Protein AF-A0A839Z2H7-F1 (afdb_monomer)

Secondary structure (DSSP, 8-state):
--------PPP--------------------PPPP-PPPPTT-B--S---EEEEEEEETTEE---SS-EEEEEEE-SSSSEEEEEEEEETTEEEEEEEEEETTEEEEPPPPPPTTSS-------EE--SSPPPHHHHHHHHHHHTEEEEEE-TTS-EEEEETTEEEEEEE-

Structure (mmCIF, N/CA/C/O backbone):
data_AF-A0A839Z2H7-F1
#
_entry.id   AF-A0A839Z2H7-F1
#
loop_
_atom_site.group_PDB
_atom_site.id
_atom_site.type_symbol
_atom_site.label_atom_id
_atom_site.label_alt_id
_atom_site.label_comp_id
_atom_site.label_asym_id
_atom_site.label_entity_id
_atom_site.label_seq_id
_atom_site.pdbx_PDB_ins_code
_atom_site.Cartn_x
_atom_site.Cartn_y
_atom_site.Cartn_z
_atom_site.occupancy
_atom_site.B_iso_or_equiv
_atom_site.auth_seq_id
_atom_site.auth_comp_id
_atom_site.auth_asym_id
_atom_site.auth_atom_id
_atom_site.pdbx_PDB_model_num
ATOM 1 N N . MET A 1 1 ? 25.714 -9.181 -59.184 1.00 47.31 1 MET A N 1
ATOM 2 C CA . MET A 1 1 ? 26.404 -7.905 -59.472 1.00 47.31 1 MET A CA 1
ATOM 3 C C . MET A 1 1 ? 27.163 -7.524 -58.210 1.00 47.31 1 MET A C 1
ATOM 5 O O . MET A 1 1 ? 26.548 -7.439 -57.158 1.00 47.31 1 MET A O 1
ATOM 9 N N . ARG A 1 2 ? 28.498 -7.489 -58.284 1.00 46.72 2 ARG A N 1
ATOM 10 C CA . ARG A 1 2 ? 29.409 -7.172 -57.172 1.00 46.72 2 ARG A CA 1
ATOM 11 C C . ARG A 1 2 ? 29.388 -5.666 -56.911 1.00 46.72 2 ARG A C 1
ATOM 13 O O . ARG A 1 2 ? 29.469 -4.934 -57.887 1.00 46.72 2 ARG A O 1
ATOM 20 N N . LEU A 1 3 ? 29.436 -5.226 -55.654 1.00 51.81 3 LEU A N 1
ATOM 21 C CA . LEU A 1 3 ? 30.282 -4.091 -55.280 1.00 51.81 3 LEU A CA 1
ATOM 22 C C . LEU A 1 3 ? 30.673 -4.203 -53.801 1.00 51.81 3 LEU A C 1
ATOM 24 O O . LEU A 1 3 ? 29.826 -4.288 -52.919 1.00 51.81 3 LEU A O 1
ATOM 28 N N . ALA A 1 4 ? 31.983 -4.282 -53.589 1.00 56.22 4 ALA A N 1
ATOM 29 C CA . ALA A 1 4 ? 32.662 -4.267 -52.308 1.00 56.22 4 ALA A CA 1
ATOM 30 C C . ALA A 1 4 ? 32.801 -2.827 -51.802 1.00 56.22 4 ALA A C 1
ATOM 32 O O . ALA A 1 4 ? 32.975 -1.917 -52.612 1.00 56.22 4 ALA A O 1
ATOM 33 N N . PHE A 1 5 ? 32.836 -2.645 -50.483 1.00 58.12 5 PHE A N 1
ATOM 34 C CA . PHE A 1 5 ? 33.434 -1.461 -49.876 1.00 58.12 5 PHE A CA 1
ATOM 35 C C . PHE A 1 5 ? 34.377 -1.883 -48.747 1.00 58.12 5 PHE A C 1
ATOM 37 O O . PHE A 1 5 ? 33.964 -2.391 -47.708 1.00 58.12 5 PHE A O 1
ATOM 44 N N . LEU A 1 6 ? 35.665 -1.721 -49.053 1.00 61.25 6 LEU A N 1
ATOM 45 C CA . LEU A 1 6 ? 36.803 -1.659 -48.146 1.00 61.25 6 LEU A CA 1
ATOM 46 C C . LEU A 1 6 ? 36.894 -0.242 -47.554 1.00 61.25 6 LEU A C 1
ATOM 48 O O . LEU A 1 6 ? 36.638 0.727 -48.266 1.00 61.25 6 LEU A O 1
ATOM 52 N N . GLY A 1 7 ? 37.417 -0.134 -46.332 1.00 51.44 7 GLY A N 1
ATOM 53 C CA . GLY A 1 7 ? 38.019 1.092 -45.785 1.00 51.44 7 GLY A CA 1
ATOM 54 C C . GLY A 1 7 ? 37.433 1.464 -44.418 1.00 51.44 7 GLY A C 1
ATOM 55 O O . GLY A 1 7 ? 36.224 1.437 -44.258 1.00 51.44 7 GLY A O 1
ATOM 56 N N . ALA A 1 8 ? 38.198 1.807 -43.382 1.00 62.06 8 ALA A N 1
ATOM 57 C CA . ALA A 1 8 ? 39.615 2.139 -43.301 1.00 62.06 8 ALA A CA 1
ATOM 58 C C . ALA A 1 8 ? 40.157 1.841 -41.887 1.00 62.06 8 ALA A C 1
ATOM 60 O O . ALA A 1 8 ? 39.423 1.916 -40.902 1.00 62.06 8 ALA A O 1
ATOM 61 N N . LEU A 1 9 ? 41.454 1.521 -41.814 1.00 54.72 9 LEU A N 1
ATOM 62 C CA . LEU A 1 9 ? 42.252 1.536 -40.589 1.00 54.72 9 LEU A CA 1
ATOM 63 C C . LEU A 1 9 ? 42.390 2.982 -40.092 1.00 54.72 9 LEU A C 1
ATOM 65 O O . LEU A 1 9 ? 42.860 3.835 -40.845 1.00 54.72 9 LEU A O 1
ATOM 69 N N . SER A 1 10 ? 42.089 3.221 -38.817 1.00 67.38 10 SER A N 1
ATOM 70 C CA . SER A 1 10 ? 42.540 4.423 -38.111 1.00 67.38 10 SER A CA 1
ATOM 71 C C . SER A 1 10 ? 43.753 4.087 -37.253 1.00 67.38 10 SER A C 1
ATOM 73 O O . SER A 1 10 ? 43.761 3.126 -36.485 1.00 67.38 10 SER A O 1
ATOM 75 N N . LEU A 1 11 ? 44.794 4.882 -37.473 1.00 60.09 11 LEU A N 1
ATOM 76 C CA . LEU A 1 11 ? 46.127 4.801 -36.899 1.00 60.09 11 LEU A CA 1
ATOM 77 C C . LEU A 1 11 ? 46.115 5.036 -35.386 1.00 60.09 11 LEU A C 1
ATOM 79 O O . LEU A 1 11 ? 45.450 5.940 -34.882 1.00 60.09 11 LEU A O 1
ATOM 83 N N . ALA A 1 12 ? 46.931 4.243 -34.698 1.00 58.06 12 ALA A N 1
ATOM 84 C CA . ALA A 1 12 ? 47.355 4.470 -33.330 1.00 58.06 12 ALA A CA 1
ATOM 85 C C . ALA A 1 12 ? 48.126 5.798 -33.232 1.00 58.06 12 ALA A C 1
ATOM 87 O O . ALA A 1 12 ? 49.211 5.942 -33.796 1.00 58.06 12 ALA A O 1
ATOM 88 N N . GLY A 1 13 ? 47.563 6.764 -32.510 1.00 60.31 13 GLY A N 1
ATOM 89 C CA . GLY A 1 13 ? 48.286 7.934 -32.029 1.00 60.31 13 GLY A CA 1
ATOM 90 C C . GLY A 1 13 ? 48.828 7.648 -30.634 1.00 60.31 13 GLY A C 1
ATOM 91 O O . GLY A 1 13 ? 48.063 7.619 -29.675 1.00 60.31 13 GLY A O 1
ATOM 92 N N . CYS A 1 14 ? 50.138 7.429 -30.520 1.00 65.50 14 CYS A N 1
ATOM 93 C CA . CYS A 1 14 ? 50.843 7.455 -29.242 1.00 65.50 14 CYS A CA 1
ATOM 94 C C . CYS A 1 14 ? 50.837 8.890 -28.701 1.00 65.50 14 CYS A C 1
ATOM 96 O O . CYS A 1 14 ? 51.491 9.761 -29.275 1.00 65.50 14 CYS A O 1
ATOM 98 N N . GLN A 1 15 ? 50.130 9.136 -27.600 1.00 73.44 15 GLN A N 1
ATOM 99 C CA . GLN A 1 15 ? 50.330 10.342 -26.798 1.00 73.44 15 GLN A CA 1
ATOM 100 C C . GLN A 1 15 ? 51.417 10.098 -25.738 1.00 73.44 15 GLN A C 1
ATOM 102 O O . GLN A 1 15 ? 51.491 8.999 -25.181 1.00 73.44 15 GLN A O 1
ATOM 107 N N . PRO A 1 16 ? 52.281 11.095 -25.474 1.00 64.12 16 PRO A N 1
ATOM 108 C CA . PRO A 1 16 ? 53.306 11.015 -24.444 1.00 64.12 16 PRO A CA 1
ATOM 109 C C . PRO A 1 16 ? 52.656 10.978 -23.058 1.00 64.12 16 PRO A C 1
ATOM 111 O O . PRO A 1 16 ? 51.795 11.793 -22.737 1.00 64.12 16 PRO A O 1
ATOM 114 N N . ALA A 1 17 ? 53.079 10.010 -22.248 1.00 59.25 17 ALA A N 1
ATOM 115 C CA . ALA A 1 17 ? 52.686 9.890 -20.855 1.00 59.25 17 ALA A CA 1
ATOM 116 C C . ALA A 1 17 ? 53.384 10.982 -20.033 1.00 59.25 17 ALA A C 1
ATOM 118 O O . ALA A 1 17 ? 54.573 10.882 -19.725 1.00 59.25 17 ALA A O 1
ATOM 119 N N . GLU A 1 18 ? 52.643 12.031 -19.687 1.00 64.69 18 GLU A N 1
ATOM 120 C CA . GLU A 1 18 ? 53.050 12.997 -18.674 1.00 64.69 18 GLU A CA 1
ATOM 121 C C . GLU A 1 18 ? 52.797 12.368 -17.297 1.00 64.69 18 GLU A C 1
ATOM 123 O O . GLU A 1 18 ? 51.673 12.265 -16.812 1.00 64.69 18 GLU A O 1
ATOM 128 N N . SER A 1 19 ? 53.873 11.855 -16.702 1.00 63.84 19 SER A N 1
ATOM 129 C CA . SER A 1 19 ? 53.916 11.306 -15.347 1.00 63.84 19 SER A CA 1
ATOM 130 C C . SER A 1 19 ? 53.876 12.449 -14.325 1.00 63.84 19 SER A C 1
ATOM 132 O O . SER A 1 19 ? 54.887 12.773 -13.700 1.00 63.84 19 SER A O 1
ATOM 134 N N . GLY A 1 20 ? 52.705 13.064 -14.165 1.00 58.03 20 GLY A N 1
ATOM 135 C CA . GLY A 1 20 ? 52.366 13.898 -13.014 1.00 58.03 20 GLY A CA 1
ATOM 136 C C . GLY A 1 20 ? 51.850 13.011 -11.885 1.00 58.03 20 GLY A C 1
ATOM 137 O O . GLY A 1 20 ? 50.732 12.510 -11.942 1.00 58.03 20 GLY A O 1
ATOM 138 N N . ALA A 1 21 ? 52.691 12.762 -10.886 1.00 58.56 21 ALA A N 1
ATOM 139 C CA . ALA A 1 21 ? 52.337 11.997 -9.701 1.00 58.56 21 ALA A CA 1
ATOM 140 C C . ALA A 1 21 ? 51.490 12.847 -8.739 1.00 58.56 21 ALA A C 1
ATOM 142 O O . ALA A 1 21 ? 52.019 13.388 -7.773 1.00 58.56 21 ALA A O 1
ATOM 143 N N . ASP A 1 22 ? 50.181 12.913 -8.977 1.00 56.25 22 ASP A N 1
ATOM 144 C CA . ASP A 1 22 ? 49.204 13.265 -7.948 1.00 56.25 22 ASP A CA 1
ATOM 145 C C . ASP A 1 22 ? 48.601 11.968 -7.402 1.00 56.25 22 ASP A C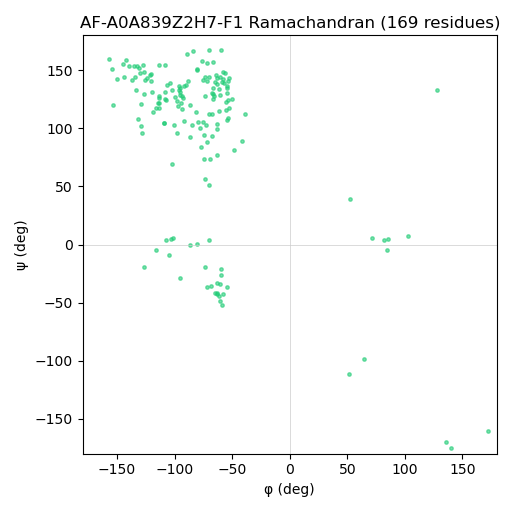 1
ATOM 147 O O . ASP A 1 22 ? 47.671 11.390 -7.961 1.00 56.25 22 ASP A O 1
ATOM 151 N N . ASN A 1 23 ? 49.147 11.486 -6.283 1.00 60.12 23 ASN A N 1
ATOM 152 C CA . ASN A 1 23 ? 48.532 10.429 -5.475 1.00 60.12 23 ASN A CA 1
ATOM 153 C C . ASN A 1 23 ? 47.329 10.995 -4.700 1.00 60.12 23 ASN A C 1
ATOM 155 O O . ASN A 1 23 ? 47.268 10.910 -3.472 1.00 60.12 23 ASN A O 1
ATOM 159 N N . ALA A 1 24 ? 46.367 11.580 -5.413 1.00 60.41 24 ALA A N 1
ATOM 160 C CA . ALA A 1 24 ? 45.020 11.728 -4.899 1.00 60.41 24 ALA A CA 1
ATOM 161 C C . ALA A 1 24 ? 44.406 10.325 -4.917 1.00 60.41 24 ALA A C 1
ATOM 163 O O . ALA A 1 24 ? 43.835 9.873 -5.906 1.00 60.41 24 ALA A O 1
ATOM 164 N N . VAL A 1 25 ? 44.606 9.592 -3.822 1.00 61.06 25 VAL A N 1
ATOM 165 C CA . VAL A 1 25 ? 43.777 8.442 -3.457 1.00 61.06 25 VAL A CA 1
ATOM 166 C C . VAL A 1 25 ? 42.369 8.973 -3.208 1.00 61.06 25 VAL A C 1
ATOM 168 O O . VAL A 1 25 ? 41.945 9.157 -2.070 1.00 61.06 25 VAL A O 1
ATOM 171 N N . ASP A 1 26 ? 41.672 9.247 -4.307 1.00 60.56 26 ASP A N 1
ATOM 172 C CA . ASP A 1 26 ? 40.236 9.457 -4.380 1.00 60.56 26 ASP A CA 1
ATOM 173 C C . ASP A 1 26 ? 39.608 8.085 -4.109 1.00 60.56 26 ASP A C 1
ATOM 175 O O . ASP A 1 26 ? 39.243 7.305 -4.992 1.00 60.56 26 ASP A O 1
ATOM 179 N N . ARG A 1 27 ? 39.673 7.699 -2.834 1.00 62.47 27 ARG A N 1
ATOM 180 C CA . ARG A 1 27 ? 39.041 6.509 -2.297 1.00 62.47 27 ARG A CA 1
ATOM 181 C C . ARG A 1 27 ? 37.558 6.803 -2.402 1.00 62.47 27 ARG A C 1
ATOM 183 O O . ARG A 1 27 ? 37.026 7.456 -1.513 1.00 62.47 27 ARG A O 1
ATOM 190 N N . ALA A 1 28 ? 36.954 6.370 -3.511 1.00 68.00 28 ALA A N 1
ATOM 191 C CA . ALA A 1 28 ? 35.512 6.353 -3.694 1.00 68.00 28 ALA A CA 1
ATOM 192 C C . ALA A 1 28 ? 34.900 5.942 -2.355 1.00 68.00 28 ALA A C 1
ATOM 194 O O . ALA A 1 28 ? 35.198 4.850 -1.859 1.00 68.00 28 ALA A O 1
ATOM 195 N N . GLU A 1 29 ? 34.194 6.877 -1.717 1.00 72.25 29 GLU A N 1
ATOM 196 C CA . GLU A 1 29 ? 33.475 6.605 -0.484 1.00 72.25 29 GLU A CA 1
ATOM 197 C C . GLU A 1 29 ? 32.567 5.426 -0.800 1.00 72.25 29 GLU A C 1
ATOM 199 O O . GLU A 1 29 ? 31.649 5.527 -1.611 1.00 72.25 29 GLU A O 1
ATOM 204 N N . GLU A 1 30 ? 32.929 4.264 -0.262 1.00 76.62 30 GLU A N 1
ATOM 205 C CA . GLU A 1 30 ? 32.170 3.039 -0.418 1.00 76.62 30 GLU A CA 1
ATOM 206 C C . GLU A 1 30 ? 30.831 3.310 0.257 1.00 76.62 30 GLU A C 1
ATOM 208 O O . GLU A 1 30 ? 30.747 3.366 1.486 1.00 76.62 30 GLU A O 1
ATOM 213 N N . GLU A 1 31 ? 29.830 3.627 -0.567 1.00 78.50 31 GLU A N 1
ATOM 214 C CA . GLU A 1 31 ? 28.489 3.988 -0.138 1.00 78.50 31 GLU A CA 1
ATOM 215 C C . GLU A 1 31 ? 27.993 2.862 0.764 1.00 78.50 31 GLU A C 1
ATOM 217 O O . GLU A 1 31 ? 27.804 1.723 0.325 1.00 78.50 31 GLU A O 1
ATOM 222 N N . LEU A 1 32 ? 27.900 3.159 2.063 1.00 76.31 32 LEU A N 1
ATOM 223 C CA . LEU A 1 32 ? 27.475 2.178 3.046 1.00 76.31 32 LEU A CA 1
ATOM 224 C C . LEU A 1 32 ? 26.122 1.621 2.596 1.00 76.31 32 LEU A C 1
ATOM 226 O O . LEU A 1 32 ? 25.258 2.395 2.171 1.00 76.31 32 LEU A O 1
ATOM 230 N N . PRO A 1 33 ? 25.919 0.294 2.676 1.00 74.81 33 PRO A N 1
ATOM 231 C CA . PRO A 1 33 ? 24.652 -0.297 2.292 1.00 74.81 33 PRO A CA 1
ATOM 232 C C . PRO A 1 33 ? 23.517 0.402 3.055 1.00 74.81 33 PRO A C 1
ATOM 234 O O . PRO A 1 33 ? 23.690 0.718 4.237 1.00 74.81 33 PRO A O 1
ATOM 237 N N . PRO A 1 34 ? 22.372 0.658 2.397 1.00 77.25 34 PRO A N 1
ATOM 238 C CA . PRO A 1 34 ? 21.291 1.433 2.989 1.00 77.25 34 PRO A CA 1
ATOM 239 C C . PRO A 1 34 ? 20.867 0.826 4.327 1.00 77.25 34 PRO A C 1
ATOM 241 O O . PRO A 1 34 ? 20.709 -0.393 4.444 1.00 77.25 34 PRO A O 1
ATOM 244 N N . GLU A 1 35 ? 20.687 1.686 5.332 1.00 78.88 35 GLU A N 1
ATOM 245 C CA . GLU A 1 35 ? 20.261 1.286 6.671 1.00 78.88 35 GLU A CA 1
ATOM 246 C C . GLU A 1 35 ? 18.943 0.505 6.584 1.00 78.88 35 GLU A C 1
ATOM 248 O O . GLU A 1 35 ? 17.907 1.010 6.144 1.00 78.88 35 GLU A O 1
ATOM 253 N N . VAL A 1 36 ? 18.985 -0.769 6.975 1.00 77.38 36 VAL A N 1
ATOM 254 C CA . VAL A 1 36 ? 17.810 -1.639 6.943 1.00 77.38 36 VAL A CA 1
ATOM 255 C C . VAL A 1 36 ? 16.961 -1.336 8.172 1.00 77.38 36 VAL A C 1
ATOM 257 O O . VAL A 1 36 ? 17.298 -1.751 9.281 1.00 77.38 36 VAL A O 1
ATOM 260 N N . LYS A 1 37 ? 15.837 -0.637 7.977 1.00 81.69 37 LYS A N 1
ATOM 261 C CA . LYS A 1 37 ? 14.840 -0.415 9.034 1.00 81.69 37 LYS A CA 1
ATOM 262 C C . LYS A 1 37 ? 14.384 -1.776 9.596 1.00 81.69 37 LYS A C 1
ATOM 264 O O . LYS A 1 37 ? 13.892 -2.606 8.825 1.00 81.69 37 LYS A O 1
ATOM 269 N N . PRO A 1 38 ? 14.525 -2.032 10.910 1.00 83.62 38 PRO A N 1
ATOM 270 C CA . PRO A 1 38 ? 14.081 -3.289 11.495 1.00 83.62 38 PRO A CA 1
ATOM 271 C C . PRO A 1 38 ? 12.554 -3.397 11.416 1.00 83.62 38 PRO A C 1
ATOM 273 O O . PRO A 1 38 ? 11.832 -2.448 11.730 1.00 83.62 38 PRO A O 1
ATOM 276 N N . LEU A 1 39 ? 12.064 -4.564 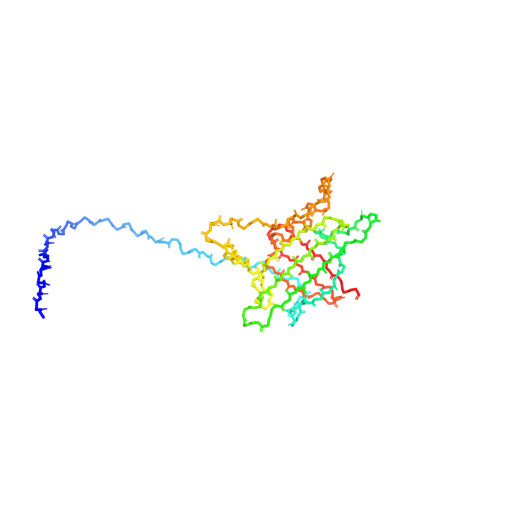10.994 1.00 88.44 39 LEU A N 1
ATOM 277 C CA . LEU A 1 39 ? 10.634 -4.865 10.969 1.00 88.44 39 LEU A CA 1
ATOM 278 C C . LEU A 1 39 ? 10.090 -5.072 12.395 1.00 88.44 39 LEU A C 1
ATOM 280 O O . LEU A 1 39 ? 10.850 -5.450 13.293 1.00 88.44 39 LEU A O 1
ATOM 284 N N . PRO A 1 40 ? 8.778 -4.872 12.621 1.00 89.00 40 PRO A N 1
ATOM 285 C CA . PRO A 1 40 ? 8.155 -5.163 13.908 1.00 89.00 40 PRO A CA 1
ATOM 286 C C . PRO A 1 40 ? 8.373 -6.615 14.357 1.00 89.00 40 PRO A C 1
ATOM 288 O O . PRO A 1 40 ? 8.405 -7.541 13.545 1.00 89.00 40 PRO A O 1
ATOM 291 N N . ILE A 1 41 ? 8.476 -6.832 15.671 1.00 90.31 41 ILE A N 1
ATOM 292 C CA . ILE A 1 41 ? 8.610 -8.178 16.245 1.00 90.31 41 ILE A CA 1
ATOM 293 C C . ILE A 1 41 ? 7.381 -9.015 15.864 1.00 90.31 41 ILE A C 1
ATOM 295 O O . ILE A 1 41 ? 6.245 -8.600 16.081 1.00 90.31 41 ILE A O 1
ATOM 299 N N . GLY A 1 42 ? 7.617 -10.206 15.310 1.00 91.12 42 GLY A N 1
ATOM 300 C CA . GLY A 1 42 ? 6.553 -11.109 14.861 1.00 91.12 42 GLY A CA 1
ATOM 301 C C . GLY A 1 42 ? 5.985 -10.785 13.478 1.00 91.12 42 GLY A C 1
ATOM 302 O O . GLY A 1 42 ? 5.060 -11.470 13.046 1.00 91.12 42 GLY A O 1
ATOM 303 N N . ALA A 1 43 ? 6.531 -9.788 12.771 1.00 94.31 43 ALA A N 1
ATOM 304 C CA . ALA A 1 43 ? 6.219 -9.571 11.366 1.00 94.31 43 ALA A CA 1
ATOM 305 C C . ALA A 1 43 ? 6.648 -10.787 10.533 1.00 94.31 43 ALA A C 1
ATOM 307 O O . ALA A 1 43 ? 7.758 -11.305 10.679 1.00 94.31 43 ALA A O 1
ATOM 308 N N . THR A 1 44 ? 5.763 -11.241 9.648 1.00 94.69 44 THR A N 1
ATOM 309 C CA . THR A 1 44 ? 6.024 -12.375 8.755 1.00 94.69 44 THR A CA 1
ATOM 310 C C . THR A 1 44 ? 5.770 -12.008 7.302 1.00 94.69 44 THR A C 1
ATOM 312 O O . THR A 1 44 ? 4.897 -11.191 6.990 1.00 94.69 44 THR A O 1
ATOM 315 N N . ALA A 1 45 ? 6.534 -12.640 6.408 1.00 91.56 45 ALA A N 1
ATOM 316 C CA . ALA A 1 45 ? 6.323 -12.519 4.975 1.00 91.56 45 ALA A CA 1
ATOM 317 C C . ALA A 1 45 ? 4.979 -13.157 4.586 1.00 91.56 45 ALA A C 1
ATOM 319 O O . ALA A 1 45 ? 4.750 -14.331 4.897 1.00 91.56 45 ALA A O 1
ATOM 320 N N . PRO A 1 46 ? 4.080 -12.425 3.913 1.00 87.38 46 PRO A N 1
ATOM 321 C CA . PRO A 1 46 ? 2.816 -12.986 3.472 1.00 87.38 46 PRO A CA 1
ATOM 322 C C . PRO A 1 46 ? 3.042 -13.928 2.282 1.00 87.38 46 PRO A C 1
ATOM 324 O O . PRO A 1 46 ? 3.623 -13.540 1.274 1.00 87.38 46 PRO A O 1
ATOM 327 N N . ALA A 1 47 ? 2.534 -15.163 2.363 1.00 84.12 47 ALA A N 1
ATOM 328 C CA . ALA A 1 47 ? 2.563 -16.096 1.226 1.00 84.12 47 ALA A CA 1
ATOM 329 C C . ALA A 1 47 ? 1.735 -15.581 0.028 1.00 84.12 47 ALA A C 1
ATOM 331 O O . ALA A 1 47 ? 2.077 -15.817 -1.137 1.00 84.12 47 ALA A O 1
ATOM 332 N N . ASP A 1 48 ? 0.651 -14.868 0.346 1.00 87.88 48 ASP A N 1
ATOM 333 C CA . ASP A 1 48 ? -0.201 -14.127 -0.574 1.00 87.88 48 ASP A CA 1
ATOM 334 C C . ASP A 1 48 ? -0.823 -12.913 0.150 1.00 87.88 48 ASP A C 1
ATOM 336 O O . ASP A 1 48 ? -1.171 -12.978 1.342 1.00 87.88 48 ASP A O 1
ATOM 340 N N . ILE A 1 49 ? -0.929 -11.803 -0.577 1.00 93.44 49 ILE A N 1
ATOM 341 C CA . ILE A 1 49 ? -1.568 -10.549 -0.147 1.00 93.44 49 ILE A CA 1
ATOM 342 C C . ILE A 1 49 ? -2.799 -10.207 -0.991 1.00 93.44 49 ILE A C 1
ATOM 344 O O . ILE A 1 49 ? -3.490 -9.238 -0.680 1.00 93.44 49 ILE A O 1
ATOM 348 N N . GLY A 1 50 ? -3.089 -10.994 -2.031 1.00 95.00 50 GLY A N 1
ATOM 349 C CA . GLY A 1 50 ? -4.257 -10.807 -2.877 1.00 95.00 50 GLY A CA 1
ATOM 350 C C . GLY A 1 50 ? -5.569 -10.924 -2.100 1.00 95.00 50 GLY A C 1
ATOM 351 O O . GLY A 1 50 ? -5.692 -11.722 -1.169 1.00 95.00 50 GLY A O 1
ATOM 352 N N . GLY A 1 51 ? -6.559 -10.120 -2.484 1.00 95.69 51 GLY A N 1
ATOM 353 C CA . GLY A 1 51 ? -7.903 -10.164 -1.916 1.00 95.69 51 GLY A CA 1
ATOM 354 C C . GLY A 1 51 ? -8.537 -8.795 -1.692 1.00 95.69 51 GLY A C 1
ATOM 355 O O . GLY A 1 51 ? -7.984 -7.752 -2.048 1.00 9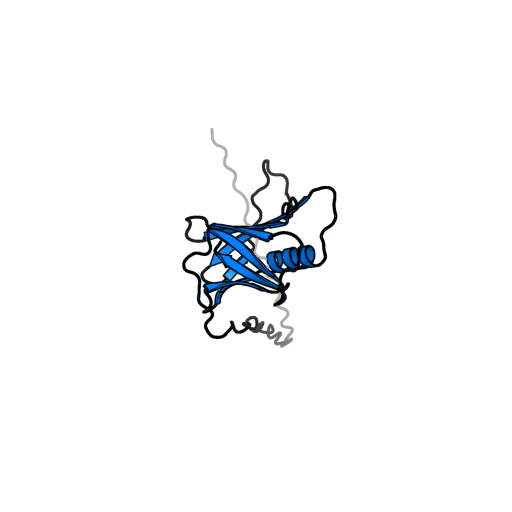5.69 51 GLY A O 1
ATOM 356 N N . ALA A 1 52 ? -9.721 -8.827 -1.082 1.00 97.56 52 ALA A N 1
ATOM 357 C CA . ALA A 1 52 ? -10.445 -7.648 -0.634 1.00 97.56 52 ALA A CA 1
ATOM 358 C C . ALA A 1 52 ? -10.168 -7.390 0.852 1.00 97.56 52 ALA A C 1
ATOM 360 O O . ALA A 1 52 ? -10.248 -8.286 1.693 1.00 97.56 52 ALA A O 1
ATOM 361 N N . TRP A 1 53 ? -9.869 -6.137 1.166 1.00 98.19 53 TRP A N 1
ATOM 362 C CA . TRP A 1 53 ? -9.424 -5.699 2.478 1.00 98.19 53 TRP A CA 1
ATOM 363 C C . TRP A 1 53 ? -10.218 -4.480 2.938 1.00 98.19 53 TRP A C 1
ATOM 365 O O . TRP A 1 53 ? -10.688 -3.672 2.133 1.00 98.19 53 TRP A O 1
ATOM 375 N N . ARG A 1 54 ? -10.361 -4.321 4.249 1.00 98.00 54 ARG A N 1
ATOM 376 C CA . ARG A 1 54 ? -10.773 -3.078 4.899 1.00 98.00 54 ARG A CA 1
ATOM 377 C C . ARG A 1 54 ? -9.521 -2.330 5.331 1.00 98.00 54 ARG A C 1
ATOM 379 O O . ARG A 1 54 ? -8.663 -2.907 5.995 1.00 98.00 54 ARG A O 1
ATOM 386 N N . VAL A 1 55 ? -9.439 -1.042 5.015 1.00 98.12 55 VAL A N 1
ATOM 387 C CA . VAL A 1 55 ? -8.396 -0.167 5.563 1.00 98.12 55 VAL A CA 1
ATOM 388 C C . VAL A 1 55 ? -8.841 0.271 6.955 1.00 98.12 55 VAL A C 1
ATOM 390 O O . VAL A 1 55 ? -9.855 0.952 7.098 1.00 98.12 55 VAL A O 1
ATOM 393 N N . ALA A 1 56 ? -8.122 -0.162 7.988 1.00 97.81 56 ALA A N 1
ATOM 394 C CA . ALA A 1 56 ? -8.455 0.158 9.376 1.00 97.81 56 ALA A CA 1
ATOM 395 C C . ALA A 1 56 ? -7.685 1.362 9.911 1.00 97.81 56 ALA A C 1
ATOM 397 O O . ALA A 1 56 ? -8.196 2.071 10.774 1.00 97.81 56 ALA A O 1
ATOM 398 N N . GLY A 1 57 ? -6.477 1.612 9.405 1.00 97.81 57 GLY A N 1
ATOM 399 C CA . GLY A 1 57 ? -5.652 2.699 9.912 1.00 97.81 57 GLY A CA 1
ATOM 400 C C . GLY A 1 57 ? -4.598 3.198 8.938 1.00 97.81 57 GLY A C 1
ATOM 401 O O . GLY A 1 57 ? -4.196 2.495 8.009 1.00 97.81 57 GLY A O 1
ATOM 402 N N . VAL A 1 58 ? -4.141 4.421 9.196 1.00 98.44 58 VAL A N 1
ATOM 403 C CA . VAL A 1 58 ? -3.012 5.066 8.525 1.00 98.44 58 VAL A CA 1
ATOM 404 C C . VAL A 1 58 ? -2.095 5.696 9.570 1.00 98.44 58 VAL A C 1
ATOM 406 O O . VAL A 1 58 ? -2.564 6.374 10.485 1.00 98.44 58 VAL A O 1
ATOM 409 N N . ASN A 1 59 ? -0.785 5.473 9.464 1.00 97.50 59 ASN A N 1
ATOM 410 C CA . ASN A 1 59 ? 0.218 6.006 10.398 1.00 97.50 59 ASN A CA 1
ATOM 411 C C . ASN A 1 59 ? -0.096 5.696 11.874 1.00 97.50 59 ASN A C 1
ATOM 413 O O . ASN A 1 59 ? 0.055 6.550 12.749 1.00 97.50 59 ASN A O 1
ATOM 417 N N . GLY A 1 60 ? -0.597 4.486 12.142 1.00 96.50 60 GLY A N 1
ATOM 418 C CA . GLY A 1 60 ? -0.984 4.035 13.484 1.00 96.50 60 GLY A CA 1
ATOM 419 C C . GLY A 1 60 ? -2.256 4.679 14.052 1.00 96.50 60 GLY A C 1
ATOM 420 O O . GLY A 1 60 ? -2.584 4.436 15.210 1.00 96.50 60 GLY A O 1
ATOM 421 N N . LYS A 1 61 ? -2.979 5.492 13.271 1.00 98.00 61 LYS A N 1
ATOM 422 C CA . LYS A 1 61 ? -4.274 6.071 13.653 1.00 98.00 61 LYS A CA 1
ATOM 423 C C . LYS A 1 61 ? -5.404 5.342 12.944 1.00 98.00 61 LYS A C 1
ATOM 425 O O . LYS A 1 61 ? -5.291 5.046 11.757 1.00 98.00 61 LYS A O 1
ATOM 430 N N . GLU A 1 62 ? -6.495 5.094 13.659 1.00 97.62 62 GLU A N 1
ATOM 431 C CA . GLU A 1 62 ? -7.717 4.539 13.075 1.00 97.62 62 GLU A CA 1
ATOM 432 C C . GLU A 1 62 ? -8.319 5.500 12.037 1.00 97.62 62 GLU A C 1
ATOM 434 O O . GLU A 1 62 ? -8.277 6.724 12.201 1.00 97.62 62 GLU A O 1
ATOM 439 N N . ILE A 1 63 ? -8.882 4.943 10.963 1.00 96.31 63 ILE A N 1
ATOM 440 C CA . ILE A 1 63 ? -9.662 5.706 9.985 1.00 96.31 63 ILE A CA 1
ATOM 441 C C . ILE A 1 63 ? -11.033 6.033 10.587 1.00 96.31 63 ILE A C 1
ATOM 443 O O . ILE A 1 63 ? -11.913 5.178 10.664 1.00 96.31 63 ILE A O 1
ATOM 447 N N . ALA A 1 64 ? -11.212 7.291 10.983 1.00 95.12 64 ALA A N 1
ATOM 448 C CA . ALA A 1 64 ? -12.455 7.826 11.532 1.00 95.12 64 ALA A CA 1
ATOM 449 C C . ALA A 1 64 ? -13.195 8.645 10.464 1.00 95.12 64 ALA A C 1
ATOM 451 O O . ALA A 1 64 ? -13.240 9.875 10.531 1.00 95.12 64 ALA A O 1
ATOM 452 N N . LEU A 1 65 ? -13.706 7.958 9.442 1.00 95.81 65 LEU A N 1
ATOM 453 C CA . LEU A 1 65 ? -14.584 8.525 8.415 1.00 95.81 65 LEU A CA 1
ATOM 454 C C . LEU A 1 65 ? -16.005 7.990 8.614 1.00 95.81 65 LEU A C 1
ATOM 456 O O . LEU A 1 65 ? -16.187 6.876 9.100 1.00 95.81 65 LEU A O 1
ATOM 460 N N . ASP A 1 66 ? -17.010 8.739 8.159 1.00 96.62 66 ASP A N 1
ATOM 461 C CA . ASP A 1 66 ? -18.423 8.327 8.240 1.00 96.62 66 ASP A CA 1
ATOM 462 C C . ASP A 1 66 ? -18.771 7.154 7.294 1.00 96.62 66 ASP A C 1
ATOM 464 O O . ASP A 1 66 ? -19.929 6.756 7.160 1.00 96.62 66 ASP A O 1
ATOM 468 N N . TRP A 1 67 ? -17.777 6.603 6.595 1.00 95.94 67 TRP A N 1
ATOM 469 C CA . TRP A 1 67 ? -17.898 5.485 5.670 1.00 95.94 67 TRP A CA 1
ATOM 470 C C . TRP A 1 67 ? -16.685 4.558 5.768 1.00 95.94 67 TRP A C 1
ATOM 472 O O . TRP A 1 67 ? -15.596 4.951 6.186 1.00 95.94 67 TRP A O 1
ATOM 482 N N . GLY A 1 68 ? -16.864 3.311 5.329 1.00 96.56 68 GLY A N 1
ATOM 483 C CA . GLY A 1 68 ? -15.772 2.347 5.231 1.00 96.56 68 GLY A CA 1
ATOM 484 C C . GLY A 1 68 ? -14.830 2.647 4.064 1.00 96.56 68 GLY A C 1
ATOM 485 O O . GLY A 1 68 ? -15.267 3.051 2.985 1.00 96.56 68 GLY A O 1
ATOM 486 N N . VAL A 1 69 ? -13.539 2.399 4.274 1.00 98.06 69 VAL A N 1
ATOM 487 C CA . VAL A 1 69 ? -12.508 2.439 3.231 1.00 98.06 69 VAL A CA 1
ATOM 488 C C . VAL A 1 69 ? -12.071 1.010 2.928 1.00 98.06 69 VAL A C 1
ATOM 490 O O . VAL A 1 69 ? -11.776 0.234 3.842 1.00 98.06 69 VAL A O 1
ATOM 493 N N . SER A 1 70 ? -12.024 0.657 1.648 1.00 98.06 70 SER A N 1
ATOM 494 C CA . SER A 1 70 ? -11.615 -0.669 1.187 1.00 98.06 70 SER A CA 1
ATOM 495 C C . SER A 1 70 ? -10.311 -0.603 0.407 1.00 98.06 70 SER A C 1
ATOM 497 O O . SER A 1 70 ? -9.987 0.416 -0.202 1.00 98.06 70 SER A O 1
ATOM 499 N N . ALA A 1 71 ? -9.581 -1.712 0.386 1.00 98.12 71 ALA A N 1
ATOM 500 C CA . ALA A 1 71 ? -8.505 -1.925 -0.562 1.00 98.12 71 ALA A CA 1
ATOM 501 C C . ALA A 1 71 ? -8.715 -3.239 -1.312 1.00 98.12 71 ALA A C 1
ATOM 503 O O . ALA A 1 71 ? -9.143 -4.235 -0.735 1.00 98.12 71 ALA A O 1
ATOM 504 N N . GLU A 1 72 ? -8.403 -3.234 -2.595 1.00 97.69 72 GLU A N 1
ATOM 505 C CA . GLU A 1 72 ? -8.365 -4.414 -3.443 1.00 97.69 72 GLU A CA 1
ATOM 506 C C . GLU A 1 72 ? -6.916 -4.640 -3.861 1.00 97.69 72 GLU A C 1
ATOM 508 O O . GLU A 1 72 ? -6.247 -3.719 -4.343 1.00 97.69 72 GLU A O 1
ATOM 513 N N . ILE A 1 73 ? -6.419 -5.848 -3.609 1.00 96.50 73 ILE A N 1
ATOM 514 C CA . ILE A 1 73 ? -5.064 -6.256 -3.958 1.00 96.50 73 ILE A CA 1
ATOM 515 C C . ILE A 1 73 ? -5.164 -7.385 -4.974 1.00 96.50 73 ILE A C 1
ATOM 517 O O . ILE A 1 73 ? -5.674 -8.464 -4.678 1.00 96.50 73 ILE A O 1
ATOM 521 N N . GLU A 1 74 ? -4.650 -7.138 -6.171 1.00 94.88 74 GLU A N 1
ATOM 522 C CA . GLU A 1 74 ? -4.543 -8.129 -7.233 1.00 94.88 74 GLU A CA 1
ATOM 523 C C . GLU A 1 74 ? -3.081 -8.526 -7.394 1.00 94.88 74 GLU A C 1
ATOM 525 O O . GLU A 1 74 ? -2.221 -7.674 -7.621 1.00 94.88 74 GLU A O 1
ATOM 530 N N . THR A 1 75 ? -2.793 -9.822 -7.301 1.00 91.62 75 THR A N 1
ATOM 531 C CA . THR A 1 75 ? -1.435 -10.355 -7.426 1.00 91.62 75 THR A CA 1
ATOM 532 C C . THR A 1 75 ? -1.322 -11.203 -8.694 1.00 91.62 75 THR A C 1
ATOM 534 O O . THR A 1 75 ? -2.059 -12.170 -8.891 1.00 91.62 75 THR A O 1
ATOM 537 N N . GLY A 1 76 ? -0.395 -10.830 -9.575 1.00 85.44 76 GLY A N 1
ATOM 538 C CA . GLY A 1 76 ? -0.064 -11.560 -10.794 1.00 85.44 76 GLY A CA 1
ATOM 539 C C . GLY A 1 76 ? 0.583 -12.917 -10.501 1.00 85.44 76 GLY A C 1
ATOM 540 O O . GLY A 1 76 ? 1.159 -13.140 -9.438 1.00 85.44 76 GLY A O 1
ATOM 541 N N . ARG A 1 77 ? 0.501 -13.841 -11.466 1.00 75.38 77 ARG A N 1
ATOM 542 C CA . ARG A 1 77 ? 0.970 -15.234 -11.314 1.00 75.38 77 ARG A CA 1
ATOM 543 C C . ARG A 1 77 ? 2.456 -15.455 -11.645 1.00 75.38 77 ARG A C 1
ATOM 545 O O . ARG A 1 77 ? 2.918 -16.590 -11.581 1.00 75.38 77 ARG A O 1
ATOM 552 N N . GLU A 1 78 ? 3.187 -14.415 -12.035 1.00 73.31 78 GLU A N 1
ATOM 553 C CA . GLU A 1 78 ? 4.570 -14.518 -12.526 1.00 73.31 78 GLU A CA 1
ATOM 554 C C . GLU A 1 78 ? 5.620 -14.547 -11.400 1.00 73.31 78 GLU A C 1
ATOM 556 O O . GLU A 1 78 ? 5.319 -14.251 -10.244 1.00 73.31 78 GLU A O 1
ATOM 561 N N . ALA A 1 79 ? 6.864 -14.917 -11.739 1.00 58.75 79 ALA A N 1
ATOM 562 C CA . ALA A 1 79 ? 7.976 -15.050 -10.787 1.00 58.75 79 ALA A CA 1
ATOM 563 C C . ALA A 1 79 ? 8.307 -13.735 -10.053 1.00 58.75 79 ALA A C 1
ATOM 565 O O . ALA A 1 79 ? 8.640 -13.770 -8.873 1.00 58.75 79 ALA A O 1
ATOM 566 N N . ALA A 1 80 ? 8.144 -12.591 -10.726 1.00 64.88 80 ALA A N 1
ATOM 567 C CA . ALA A 1 80 ? 8.019 -11.287 -10.086 1.00 64.88 80 ALA A CA 1
ATOM 568 C C . ALA A 1 80 ? 6.528 -10.933 -10.057 1.00 64.88 80 ALA A C 1
ATOM 570 O O . ALA A 1 80 ? 5.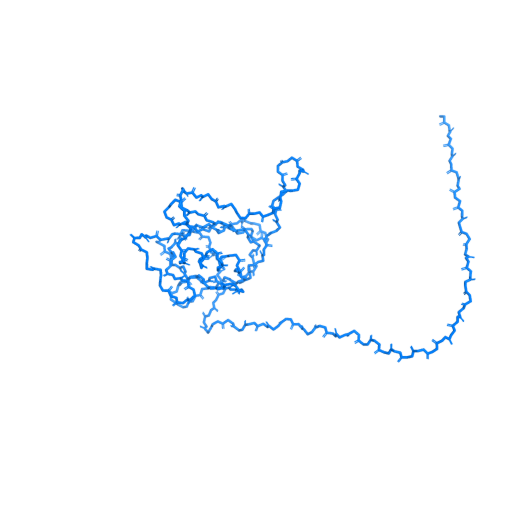938 -10.588 -11.084 1.00 64.88 80 ALA A O 1
ATOM 571 N N . ARG A 1 81 ? 5.886 -11.082 -8.895 1.00 82.94 81 ARG A N 1
ATOM 572 C CA . ARG A 1 81 ? 4.432 -10.936 -8.783 1.00 82.94 81 ARG A CA 1
ATOM 573 C C . ARG A 1 81 ? 4.048 -9.461 -8.861 1.00 82.94 81 ARG A C 1
ATOM 575 O O . ARG A 1 81 ? 4.052 -8.756 -7.850 1.00 82.94 81 ARG A O 1
ATOM 582 N N . LEU A 1 82 ? 3.710 -8.995 -10.064 1.00 88.44 82 LEU A N 1
ATOM 583 C CA . LEU A 1 82 ? 3.076 -7.691 -10.257 1.00 88.44 82 LEU A CA 1
ATOM 584 C C . LEU A 1 82 ? 1.848 -7.602 -9.352 1.00 88.44 82 LEU A C 1
ATOM 586 O O . LEU A 1 82 ? 0.927 -8.404 -9.470 1.00 88.44 82 LEU A O 1
ATOM 590 N N . THR A 1 83 ? 1.864 -6.660 -8.422 1.00 92.81 83 THR A N 1
ATOM 591 C CA . THR A 1 83 ? 0.827 -6.483 -7.413 1.00 92.81 83 THR A CA 1
ATOM 592 C C . THR A 1 83 ? 0.209 -5.112 -7.587 1.00 92.81 83 THR A C 1
ATOM 594 O O . THR A 1 83 ? 0.875 -4.099 -7.373 1.00 92.81 83 THR A O 1
ATOM 597 N N . ARG A 1 84 ? -1.066 -5.075 -7.968 1.00 93.75 84 ARG A N 1
ATOM 598 C CA . ARG A 1 84 ? -1.851 -3.846 -8.052 1.00 93.75 84 ARG A CA 1
ATOM 599 C C . ARG A 1 84 ? -2.621 -3.670 -6.754 1.00 93.75 84 ARG A C 1
ATOM 601 O O . ARG A 1 84 ? -3.398 -4.540 -6.377 1.00 93.75 84 ARG A O 1
ATOM 608 N N . ILE A 1 85 ? -2.398 -2.550 -6.079 1.00 95.81 85 ILE A N 1
ATOM 609 C CA . ILE A 1 85 ? -3.100 -2.185 -4.849 1.00 95.81 85 ILE A CA 1
ATOM 610 C C . ILE A 1 85 ? -3.952 -0.961 -5.152 1.00 95.81 85 ILE A C 1
ATOM 612 O O . ILE A 1 85 ? -3.419 0.103 -5.476 1.00 95.81 85 ILE A O 1
ATOM 616 N N . ARG A 1 86 ? -5.269 -1.105 -5.027 1.00 96.25 86 ARG A N 1
ATOM 617 C CA . ARG A 1 86 ? -6.243 -0.027 -5.192 1.00 96.25 86 ARG A CA 1
ATOM 618 C C . ARG A 1 86 ? -6.922 0.245 -3.862 1.00 96.25 86 ARG A C 1
ATOM 620 O O . ARG A 1 86 ? -7.569 -0.637 -3.317 1.00 96.25 86 ARG A O 1
ATOM 627 N N . VAL A 1 87 ? -6.826 1.473 -3.369 1.00 97.31 87 VAL A N 1
ATOM 628 C CA . VAL A 1 87 ? -7.559 1.929 -2.181 1.00 97.31 87 VAL A CA 1
ATOM 629 C C . VAL A 1 87 ? -8.739 2.778 -2.635 1.00 97.31 87 VAL A C 1
ATOM 631 O O . VAL A 1 87 ? -8.584 3.661 -3.480 1.00 97.31 87 VAL A O 1
ATOM 634 N N . GLN A 1 88 ? -9.920 2.512 -2.082 1.00 96.81 88 GLN A N 1
ATOM 635 C CA . GLN A 1 88 ? -11.164 3.189 -2.424 1.00 96.81 88 GLN A CA 1
ATOM 636 C C . GLN A 1 88 ? -11.857 3.751 -1.179 1.00 96.81 88 GLN A C 1
ATOM 638 O O . GLN A 1 88 ? -12.101 3.049 -0.199 1.00 96.81 88 GLN A O 1
ATOM 643 N N . SER A 1 89 ? -12.216 5.030 -1.266 1.00 96.31 89 SER A N 1
ATOM 644 C CA . SER A 1 89 ? -12.948 5.803 -0.266 1.00 96.31 89 SER A CA 1
ATOM 645 C C . SER A 1 89 ? -14.132 6.490 -0.956 1.00 96.31 89 SER A C 1
ATOM 647 O O . SER A 1 89 ? -13.966 7.470 -1.689 1.00 96.31 89 SER A O 1
ATOM 649 N N . GLN A 1 90 ? -15.340 5.940 -0.783 1.00 94.12 90 GLN A N 1
ATOM 650 C CA . GLN A 1 90 ? -16.527 6.286 -1.580 1.00 94.12 90 GLN A CA 1
ATOM 651 C C . GLN A 1 90 ? -16.247 6.207 -3.095 1.00 94.12 90 GLN A C 1
ATOM 653 O O . GLN A 1 90 ? -16.042 5.121 -3.637 1.00 94.12 90 GLN A O 1
ATOM 658 N N . CYS A 1 91 ? -16.244 7.355 -3.774 1.00 90.88 91 CYS A N 1
ATOM 659 C CA . CYS A 1 91 ? -16.003 7.501 -5.205 1.00 90.88 91 CYS A CA 1
ATOM 660 C C . CYS A 1 91 ? -14.602 8.022 -5.548 1.00 90.88 91 CYS A C 1
ATOM 662 O O . CYS A 1 91 ? -14.320 8.297 -6.713 1.00 90.88 91 CYS A O 1
ATOM 664 N N . ILE A 1 92 ? -13.737 8.187 -4.548 1.00 92.06 92 ILE A N 1
ATOM 665 C CA . ILE A 1 92 ? -12.320 8.439 -4.764 1.00 92.06 92 ILE A CA 1
ATOM 666 C C . ILE A 1 92 ? -11.599 7.109 -4.687 1.00 92.06 92 ILE A C 1
ATOM 668 O O . ILE A 1 92 ? -11.809 6.323 -3.762 1.00 92.06 92 ILE A O 1
ATOM 672 N N . TRP A 1 93 ? -10.704 6.879 -5.633 1.00 93.81 93 TRP A N 1
ATOM 673 C CA . TRP A 1 93 ? -9.740 5.804 -5.518 1.00 93.81 93 TRP A CA 1
ATOM 674 C C . TRP A 1 93 ? -8.375 6.251 -6.013 1.00 93.81 93 TRP A C 1
ATOM 676 O O . TRP A 1 93 ? -8.254 7.158 -6.837 1.00 93.81 93 TRP A O 1
ATOM 686 N N . PHE A 1 94 ? -7.349 5.611 -5.476 1.00 93.12 94 PHE A N 1
ATOM 687 C CA . PHE A 1 94 ? -5.971 5.745 -5.916 1.00 93.12 94 PHE A CA 1
ATOM 688 C C . PHE A 1 94 ? -5.351 4.355 -5.945 1.00 93.12 94 PHE A C 1
ATOM 690 O O . PHE A 1 94 ? -5.639 3.512 -5.092 1.00 93.12 94 PHE A O 1
ATOM 697 N N . GLU A 1 95 ? -4.523 4.107 -6.952 1.00 94.69 95 GLU A N 1
ATOM 698 C CA . GLU A 1 95 ? -3.893 2.808 -7.146 1.00 94.69 95 GLU A CA 1
ATOM 699 C C . GLU A 1 95 ? -2.398 2.937 -7.408 1.00 94.69 95 GLU A C 1
ATOM 701 O O . GLU A 1 95 ? -1.917 3.953 -7.922 1.00 94.69 95 GLU A O 1
ATOM 706 N N . ARG A 1 96 ? -1.667 1.881 -7.059 1.00 93.06 96 ARG A N 1
ATOM 707 C CA . ARG A 1 96 ? -0.253 1.733 -7.380 1.00 93.06 96 ARG A CA 1
ATOM 708 C C . ARG A 1 96 ? 0.069 0.279 -7.683 1.00 93.06 96 ARG A C 1
ATOM 710 O O . ARG A 1 96 ? -0.484 -0.628 -7.064 1.00 93.06 96 ARG A O 1
ATOM 717 N N . THR A 1 97 ? 0.980 0.085 -8.629 1.00 93.12 97 THR A N 1
ATOM 718 C CA . THR A 1 97 ? 1.491 -1.237 -8.994 1.00 93.12 97 THR A CA 1
ATOM 719 C C . THR A 1 97 ? 2.914 -1.401 -8.476 1.00 93.12 97 THR A C 1
ATOM 721 O O . THR A 1 97 ? 3.734 -0.486 -8.584 1.00 93.12 97 THR A 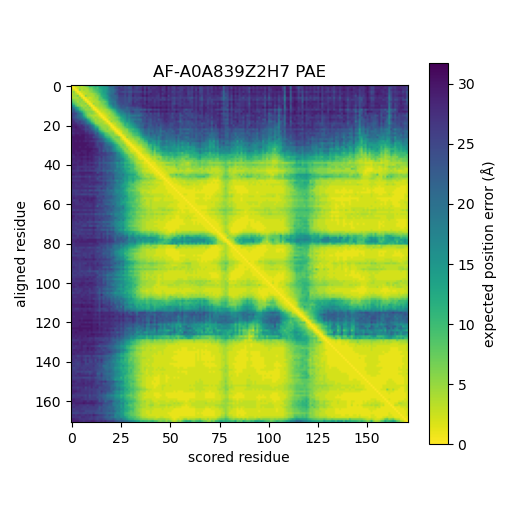O 1
ATOM 724 N N . PHE A 1 98 ? 3.197 -2.575 -7.924 1.00 93.12 98 PHE A N 1
ATOM 725 C CA . PHE A 1 98 ? 4.487 -2.955 -7.365 1.00 93.12 98 PHE A CA 1
ATOM 726 C C . PHE A 1 98 ? 4.971 -4.270 -7.969 1.00 93.12 98 PHE A C 1
ATOM 728 O O . PHE A 1 98 ? 4.168 -5.107 -8.373 1.00 93.12 98 PHE A O 1
ATOM 735 N N . LEU A 1 99 ? 6.281 -4.483 -7.979 1.00 93.12 99 LEU A N 1
ATOM 736 C CA . LEU A 1 99 ? 6.859 -5.820 -8.012 1.00 93.12 99 LEU A CA 1
ATOM 737 C C . LEU A 1 99 ? 6.956 -6.299 -6.562 1.00 93.12 99 LEU A C 1
ATOM 739 O O . LEU A 1 99 ? 7.601 -5.650 -5.738 1.00 93.12 99 LEU A O 1
ATOM 743 N N . HIS A 1 100 ? 6.281 -7.401 -6.248 1.00 91.38 100 HIS A N 1
ATOM 744 C CA . HIS A 1 100 ? 6.274 -7.975 -4.908 1.00 91.38 100 HIS A CA 1
ATOM 745 C C . HIS A 1 100 ? 7.300 -9.110 -4.808 1.00 91.38 100 HIS A C 1
ATOM 747 O O . HIS A 1 100 ? 7.191 -10.108 -5.526 1.00 91.38 100 HIS A O 1
ATOM 753 N N . ASP A 1 101 ? 8.279 -8.942 -3.916 1.00 90.38 101 ASP A N 1
ATOM 754 C CA . ASP A 1 101 ? 9.350 -9.902 -3.636 1.00 90.38 101 ASP A CA 1
ATOM 755 C C . ASP A 1 101 ? 9.437 -10.181 -2.126 1.00 90.38 101 ASP A C 1
ATOM 757 O O . ASP A 1 101 ? 10.018 -9.417 -1.348 1.00 90.38 101 ASP A O 1
ATOM 761 N N . GLY A 1 102 ? 8.793 -11.265 -1.690 1.00 89.88 102 GLY A N 1
ATOM 762 C CA . GLY A 1 102 ? 8.731 -11.657 -0.282 1.00 89.88 102 GLY A CA 1
ATOM 763 C C . GLY A 1 102 ? 7.983 -10.640 0.582 1.00 89.88 102 GLY A C 1
ATOM 764 O O . GLY A 1 102 ? 6.765 -10.684 0.661 1.00 89.88 102 GLY A O 1
ATOM 765 N N . MET A 1 103 ? 8.719 -9.764 1.271 1.00 93.31 103 MET A N 1
ATOM 766 C CA . MET A 1 103 ? 8.149 -8.642 2.036 1.00 93.31 103 MET A CA 1
ATOM 767 C C . MET A 1 103 ? 8.335 -7.298 1.343 1.00 93.31 103 MET A C 1
ATOM 769 O O . MET A 1 103 ? 7.806 -6.306 1.826 1.00 93.31 103 MET A O 1
ATOM 773 N N . ARG A 1 104 ? 9.114 -7.223 0.262 1.00 93.88 104 ARG A N 1
ATOM 774 C CA . ARG A 1 104 ? 9.426 -5.962 -0.407 1.00 93.88 104 ARG A CA 1
ATOM 775 C C . ARG A 1 104 ? 8.411 -5.641 -1.489 1.00 93.88 104 ARG A C 1
ATOM 777 O O . ARG A 1 104 ? 8.041 -6.493 -2.294 1.00 93.88 104 ARG A O 1
ATOM 784 N N . LEU A 1 105 ? 8.026 -4.375 -1.528 1.00 94.06 105 LEU A N 1
ATOM 785 C CA . LEU A 1 105 ? 7.258 -3.751 -2.587 1.00 94.06 105 LEU A CA 1
ATOM 786 C C . LEU A 1 105 ? 8.181 -2.800 -3.340 1.00 94.06 105 LEU A C 1
ATOM 788 O O . LEU A 1 105 ? 8.511 -1.715 -2.866 1.00 94.06 105 LEU A O 1
ATOM 792 N N . LEU A 1 106 ? 8.608 -3.209 -4.528 1.00 93.25 106 LEU A N 1
ATOM 793 C CA . LEU A 1 106 ? 9.385 -2.348 -5.409 1.00 93.25 106 LEU A CA 1
ATOM 794 C C . LEU A 1 106 ? 8.423 -1.612 -6.342 1.00 93.25 106 LEU A C 1
ATOM 796 O O . LEU A 1 106 ? 7.507 -2.245 -6.869 1.00 93.25 106 LEU A O 1
ATOM 800 N N . PRO A 1 107 ? 8.586 -0.301 -6.583 1.00 91.06 107 PRO A N 1
ATOM 801 C CA . PRO A 1 107 ? 7.776 0.397 -7.574 1.00 91.06 107 PRO A CA 1
ATOM 802 C C . PRO A 1 107 ? 7.863 -0.322 -8.926 1.00 91.06 107 PRO A C 1
ATOM 804 O O . PRO A 1 107 ? 8.961 -0.546 -9.438 1.00 91.06 107 PRO A O 1
ATOM 807 N N . ALA A 1 108 ? 6.721 -0.714 -9.497 1.00 88.31 108 ALA A N 1
ATOM 808 C CA . ALA A 1 108 ? 6.725 -1.297 -10.831 1.00 88.31 108 ALA A CA 1
ATOM 809 C C . ALA A 1 108 ? 7.059 -0.206 -11.863 1.00 88.31 108 ALA A C 1
ATOM 811 O O . ALA A 1 108 ? 6.616 0.940 -11.700 1.00 88.31 108 ALA A O 1
ATOM 812 N N . PRO A 1 109 ? 7.809 -0.532 -12.932 1.00 80.38 109 PRO A N 1
ATOM 813 C CA . PRO A 1 109 ? 7.969 0.394 -14.042 1.00 80.38 109 PRO A CA 1
ATOM 814 C C . PRO A 1 109 ? 6.587 0.746 -14.620 1.00 80.38 109 PRO A C 1
ATOM 816 O O . PRO A 1 109 ? 5.680 -0.095 -14.582 1.00 80.38 109 PRO A O 1
ATOM 819 N N . PRO A 1 110 ? 6.395 1.970 -15.146 1.00 68.62 110 PRO A N 1
ATOM 820 C CA . PRO A 1 110 ? 5.156 2.307 -15.831 1.00 68.62 110 PRO A CA 1
ATOM 821 C C . PRO A 1 110 ? 4.837 1.284 -16.919 1.00 68.62 110 PRO A C 1
ATOM 823 O O . PRO A 1 110 ? 5.756 0.836 -17.615 1.00 68.62 110 PRO A O 1
ATOM 826 N N . PRO A 1 111 ? 3.550 0.952 -17.128 1.00 68.00 111 PRO A N 1
ATOM 827 C CA . PRO A 1 111 ? 3.178 0.269 -18.350 1.00 68.00 111 PRO A CA 1
ATOM 828 C C . PRO A 1 111 ? 3.604 1.142 -19.540 1.00 68.00 111 PRO A C 1
ATOM 830 O O . PRO A 1 111 ? 3.496 2.373 -19.465 1.00 68.00 111 PRO A O 1
ATOM 833 N N . PRO A 1 112 ? 4.089 0.541 -20.638 1.00 61.62 112 PRO A N 1
ATOM 834 C CA . PRO A 1 112 ? 4.375 1.303 -21.838 1.00 61.62 112 PRO A CA 1
ATOM 835 C C . PRO A 1 112 ? 3.097 2.033 -22.276 1.00 61.62 112 PRO A C 1
ATOM 837 O O . PRO A 1 112 ? 2.003 1.461 -22.199 1.00 61.62 112 PRO A O 1
ATOM 840 N N . PRO A 1 113 ? 3.204 3.295 -22.715 1.00 62.06 113 PRO A N 1
ATOM 841 C CA . PRO A 1 113 ? 2.046 4.050 -23.155 1.00 62.06 113 PRO A CA 1
ATOM 842 C C . PRO A 1 113 ? 1.347 3.338 -24.318 1.00 62.06 113 PRO A C 1
ATOM 844 O O . PRO A 1 113 ? 2.028 2.830 -25.220 1.00 62.06 113 PRO A O 1
ATOM 847 N N . PRO A 1 114 ? 0.004 3.319 -24.353 1.00 59.16 114 PRO A N 1
ATOM 848 C CA . PRO A 1 114 ? -0.716 2.826 -25.515 1.00 59.16 114 PRO A CA 1
ATOM 849 C C . PRO A 1 114 ? -0.390 3.736 -26.710 1.00 59.16 114 PRO A C 1
ATOM 851 O O . PRO A 1 114 ? -0.874 4.858 -26.787 1.00 59.16 114 PRO A O 1
ATOM 854 N N . GLY A 1 115 ? 0.464 3.270 -27.625 1.00 69.38 115 GLY A N 1
ATOM 855 C CA . GLY A 1 115 ? 0.836 4.012 -28.838 1.00 69.38 115 GLY A CA 1
ATOM 856 C C . GLY A 1 115 ? 2.207 4.704 -28.842 1.00 69.38 115 GLY A C 1
ATOM 857 O O . GLY A 1 115 ? 2.503 5.393 -29.809 1.00 69.38 115 GLY A O 1
ATOM 858 N N . GLY A 1 116 ? 3.071 4.496 -27.840 1.00 58.12 116 GLY A N 1
ATOM 859 C CA . GLY A 1 116 ? 4.483 4.918 -27.915 1.00 58.12 116 GLY A CA 1
ATOM 860 C C . GLY A 1 116 ? 4.799 6.369 -27.522 1.00 58.12 116 GLY A C 1
ATOM 861 O O . GLY A 1 116 ? 5.960 6.759 -27.604 1.00 58.12 116 GLY A O 1
ATOM 862 N N . GLU A 1 117 ? 3.830 7.155 -27.050 1.00 59.19 117 GLU A N 1
ATOM 863 C CA . GLU A 1 117 ? 4.090 8.489 -26.483 1.00 59.19 117 GLU A CA 1
ATOM 864 C C . GLU A 1 117 ? 4.254 8.418 -24.964 1.00 59.19 117 GLU A C 1
ATOM 866 O O . GLU A 1 117 ? 3.329 8.035 -24.261 1.00 59.19 117 GLU A O 1
ATOM 871 N N . GLU A 1 118 ? 5.441 8.769 -24.469 1.00 50.59 118 GLU A N 1
ATOM 872 C CA . GLU A 1 118 ? 5.896 8.732 -23.072 1.00 50.59 118 GLU A CA 1
ATOM 873 C C . GLU A 1 118 ? 4.837 9.204 -22.049 1.00 50.59 118 GLU A C 1
ATOM 875 O O . GLU A 1 118 ? 4.749 10.373 -21.675 1.00 50.59 118 GLU A O 1
ATOM 880 N N . SER A 1 119 ? 4.006 8.275 -21.566 1.00 48.34 119 SER A N 1
ATOM 881 C CA . SER A 1 119 ? 3.010 8.559 -20.535 1.00 48.34 119 SER A CA 1
ATOM 882 C C . SER A 1 119 ? 3.666 8.407 -19.170 1.00 48.34 119 SER A C 1
ATOM 884 O O . SER A 1 119 ? 3.710 7.316 -18.602 1.00 48.34 119 SER A O 1
ATOM 886 N N . ALA A 1 120 ? 4.183 9.518 -18.644 1.00 51.72 120 ALA A N 1
ATOM 887 C CA . ALA A 1 120 ? 4.723 9.594 -17.294 1.00 51.72 120 ALA A CA 1
ATOM 888 C C . ALA A 1 120 ? 3.724 9.020 -16.271 1.00 51.72 120 ALA A C 1
ATOM 890 O O . ALA A 1 120 ? 2.569 9.447 -16.201 1.00 51.72 120 ALA A O 1
ATOM 891 N N . THR A 1 121 ? 4.207 8.056 -15.486 1.00 57.03 121 THR A N 1
ATOM 892 C CA . THR A 1 121 ? 3.550 7.284 -14.424 1.00 57.03 121 THR A CA 1
ATOM 893 C C . THR A 1 121 ? 2.785 8.162 -13.433 1.00 57.03 121 THR A C 1
ATOM 895 O O . THR A 1 121 ? 3.274 8.470 -12.346 1.00 57.03 121 THR A O 1
ATOM 898 N N . ARG A 1 122 ? 1.565 8.584 -13.767 1.00 57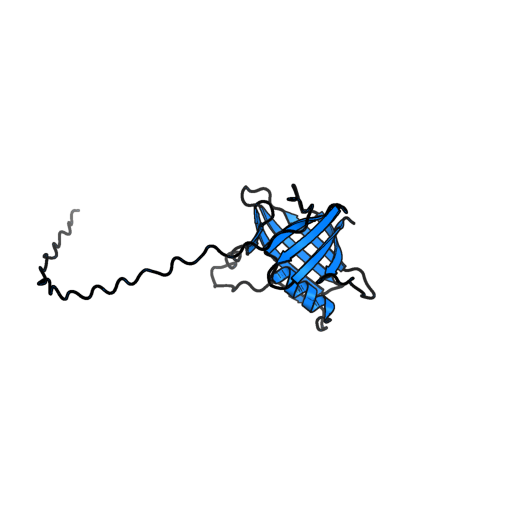.19 122 ARG A N 1
ATOM 899 C CA . ARG A 1 122 ? 0.675 9.190 -12.776 1.00 57.19 122 ARG A CA 1
ATOM 900 C C . ARG A 1 122 ? -0.219 8.097 -12.209 1.00 57.19 122 ARG A C 1
ATOM 902 O O . ARG A 1 122 ? -0.854 7.395 -12.996 1.00 57.19 122 ARG A O 1
ATOM 909 N N . PRO A 1 123 ? -0.293 7.940 -10.876 1.00 60.03 123 PRO A N 1
ATOM 910 C CA . PRO A 1 123 ? -1.320 7.098 -10.286 1.00 60.03 123 PRO A CA 1
ATOM 911 C C . PRO A 1 123 ? -2.675 7.582 -10.796 1.00 60.03 123 PRO A C 1
ATOM 913 O O . PRO A 1 123 ? -2.950 8.787 -10.776 1.00 60.03 123 PRO A O 1
ATOM 916 N N . ILE A 1 124 ? -3.495 6.657 -11.295 1.00 64.31 124 ILE A N 1
ATOM 917 C CA . ILE A 1 124 ? -4.833 7.011 -11.746 1.00 64.31 124 ILE A CA 1
ATOM 918 C C . ILE A 1 124 ? -5.616 7.349 -10.483 1.00 64.31 124 ILE A C 1
ATOM 920 O 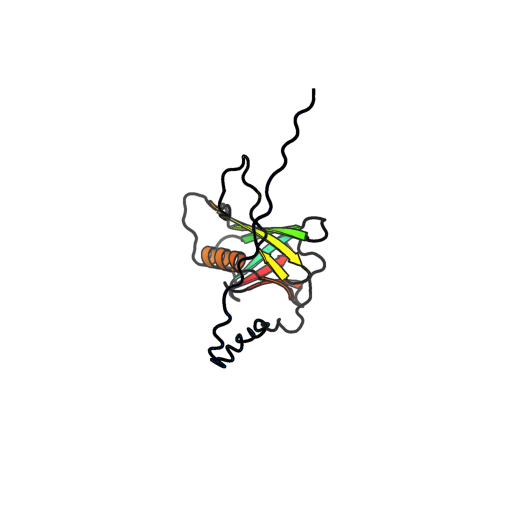O . ILE A 1 124 ? -5.835 6.513 -9.608 1.00 64.31 124 ILE A O 1
ATOM 924 N N . VAL A 1 125 ? -5.967 8.623 -10.358 1.00 63.91 125 VAL A N 1
ATOM 925 C CA . VAL A 1 125 ? -6.909 9.086 -9.352 1.00 63.91 125 VAL A CA 1
ATOM 926 C C . VAL A 1 125 ? -8.164 9.455 -10.117 1.00 63.91 125 VAL A C 1
ATOM 928 O O . VAL A 1 125 ? -8.198 10.479 -10.795 1.00 63.91 125 VAL A O 1
ATOM 931 N N . THR A 1 126 ? -9.189 8.611 -10.046 1.00 73.88 126 THR A N 1
ATOM 932 C CA . THR A 1 126 ? -10.525 9.044 -10.466 1.00 73.88 126 THR A CA 1
ATOM 933 C C . THR A 1 126 ? -11.228 9.571 -9.231 1.00 73.88 126 THR A C 1
ATOM 935 O O . THR A 1 126 ? -11.285 8.900 -8.200 1.00 73.88 126 THR A O 1
ATOM 938 N N . MET A 1 127 ? -11.720 10.800 -9.328 1.00 76.38 127 MET A N 1
ATOM 939 C CA . MET A 1 127 ? -12.350 11.506 -8.223 1.00 76.38 127 MET A CA 1
ATOM 940 C C . MET A 1 127 ? -13.755 11.928 -8.642 1.00 76.38 127 MET A C 1
ATOM 942 O O . MET A 1 127 ? -13.970 12.362 -9.774 1.00 76.38 127 MET A O 1
ATOM 946 N N . CYS A 1 128 ? -14.701 11.885 -7.705 1.00 80.06 128 CYS A N 1
ATOM 947 C CA . CYS A 1 128 ? -15.815 12.830 -7.750 1.00 80.06 128 CYS A CA 1
ATOM 948 C C . CYS A 1 128 ? -15.290 14.273 -7.679 1.00 80.06 128 CYS A C 1
ATOM 950 O O . CYS A 1 128 ? -14.148 14.503 -7.290 1.00 80.06 128 CYS A O 1
ATOM 952 N N . ALA A 1 129 ? -16.142 15.260 -7.965 1.00 83.75 129 ALA A N 1
ATOM 953 C CA . ALA A 1 129 ? -15.830 16.689 -7.856 1.00 83.75 129 ALA A CA 1
ATOM 954 C C . ALA A 1 129 ? -15.670 17.183 -6.392 1.00 83.75 129 ALA A C 1
ATOM 956 O O . ALA A 1 129 ? -16.298 18.157 -5.985 1.00 83.75 129 ALA A O 1
ATOM 957 N N . ARG A 1 130 ? -14.850 16.503 -5.581 1.00 90.81 130 ARG A N 1
ATOM 958 C CA . ARG A 1 130 ? -14.444 16.912 -4.230 1.00 90.81 130 ARG A CA 1
ATOM 959 C C . ARG A 1 130 ? -12.940 16.720 -4.042 1.00 90.81 130 ARG A C 1
ATOM 961 O O . ARG A 1 130 ? -12.341 15.855 -4.674 1.00 90.81 130 ARG A O 1
ATOM 968 N N . GLY A 1 131 ? -12.347 17.502 -3.144 1.00 90.06 131 GLY A N 1
ATOM 969 C CA . GLY A 1 131 ? -10.965 17.298 -2.704 1.00 90.06 131 GLY A CA 1
ATOM 970 C C . GLY A 1 131 ? -10.794 16.038 -1.847 1.00 90.06 131 GLY A C 1
ATOM 971 O O . GLY A 1 131 ? -11.777 15.445 -1.385 1.00 90.06 131 GLY A O 1
ATOM 972 N N . LEU A 1 132 ? -9.534 15.651 -1.633 1.00 93.38 132 LEU A N 1
ATOM 973 C CA . LEU A 1 132 ? -9.173 14.636 -0.644 1.00 93.38 132 LEU A CA 1
ATOM 974 C C . LEU A 1 132 ? -9.335 15.210 0.765 1.00 93.38 132 LEU A C 1
ATOM 976 O O . LEU A 1 132 ? -8.995 16.363 1.024 1.00 93.38 132 LEU A O 1
ATOM 980 N N . LEU A 1 133 ? -9.843 14.394 1.682 1.00 95.44 133 LEU A N 1
ATOM 981 C CA . LEU A 1 133 ? -9.771 14.681 3.110 1.00 95.44 133 LEU A CA 1
ATOM 982 C C . LEU A 1 133 ? -8.350 14.409 3.631 1.00 95.44 133 LEU A C 1
ATOM 984 O O . LEU A 1 133 ? -7.658 13.561 3.065 1.00 95.44 133 LEU A O 1
ATOM 988 N N . PRO A 1 134 ? -7.927 15.007 4.761 1.00 96.75 134 PRO A N 1
ATOM 989 C CA . PRO A 1 134 ? -6.584 14.789 5.307 1.00 96.75 134 PRO A CA 1
ATOM 990 C C . PRO A 1 134 ? -6.225 13.311 5.537 1.00 96.75 134 PRO A C 1
ATOM 992 O O . PRO A 1 134 ? -5.095 12.894 5.290 1.00 96.75 134 PRO A O 1
ATOM 995 N N . GLN A 1 135 ? -7.187 12.485 5.968 1.00 96.56 135 GLN A N 1
ATOM 996 C CA . GLN A 1 135 ? -6.965 11.041 6.120 1.00 96.56 135 GLN A CA 1
ATOM 997 C C . GLN A 1 135 ? -6.771 10.342 4.763 1.00 96.56 135 GLN A C 1
ATOM 999 O O . GLN A 1 135 ? -5.948 9.441 4.652 1.00 96.56 135 GLN A O 1
ATOM 1004 N N . GLU A 1 136 ? -7.474 10.773 3.712 1.00 96.31 136 GLU A N 1
ATOM 1005 C CA . GLU A 1 136 ? -7.323 10.223 2.358 1.00 96.31 136 GLU A CA 1
ATOM 1006 C C . GLU A 1 136 ? -5.995 10.638 1.718 1.00 96.31 136 GLU A C 1
ATOM 1008 O O . GLU A 1 136 ? -5.364 9.825 1.045 1.00 96.31 136 GLU A O 1
ATOM 1013 N N . GLU A 1 137 ? -5.531 11.866 1.969 1.00 96.06 137 GLU A N 1
ATOM 1014 C CA . GLU A 1 137 ? -4.190 12.311 1.577 1.00 96.06 137 GLU A CA 1
ATOM 1015 C C . GLU A 1 137 ? -3.106 11.479 2.259 1.00 96.06 137 GLU A C 1
ATOM 1017 O O . GLU A 1 137 ? -2.175 11.030 1.590 1.00 96.06 137 GLU A O 1
ATOM 1022 N N . ALA A 1 138 ? -3.256 11.207 3.559 1.00 97.50 138 ALA A N 1
ATOM 1023 C CA . ALA A 1 138 ? -2.339 10.345 4.296 1.00 97.50 138 ALA A CA 1
ATOM 1024 C C . ALA A 1 138 ? -2.343 8.911 3.748 1.00 97.50 138 ALA A C 1
ATOM 1026 O O . ALA A 1 138 ? -1.276 8.329 3.566 1.00 97.50 138 ALA A O 1
ATOM 1027 N N . MET A 1 139 ? -3.515 8.346 3.430 1.00 97.56 139 MET A N 1
ATOM 1028 C CA . MET A 1 139 ? -3.599 7.007 2.837 1.00 97.56 139 MET A CA 1
ATOM 1029 C C . MET A 1 139 ? -2.959 6.955 1.449 1.00 97.56 139 MET A C 1
ATOM 1031 O O . MET A 1 139 ? -2.232 6.012 1.137 1.00 97.56 139 MET A O 1
ATOM 1035 N N . LYS A 1 140 ? -3.192 7.979 0.621 1.00 96.25 140 LYS A N 1
ATOM 1036 C CA . LYS A 1 140 ? -2.541 8.116 -0.683 1.00 96.25 140 LYS A CA 1
ATOM 1037 C C . LYS A 1 140 ? -1.028 8.199 -0.519 1.00 96.25 140 LYS A C 1
ATOM 1039 O O . LYS A 1 140 ? -0.319 7.485 -1.217 1.00 96.25 140 LYS A O 1
ATOM 1044 N N . ALA A 1 141 ? -0.534 9.042 0.386 1.00 96.75 141 ALA A N 1
ATOM 1045 C CA . ALA A 1 141 ? 0.893 9.177 0.650 1.00 96.75 141 ALA A CA 1
ATOM 1046 C C . ALA A 1 141 ? 1.492 7.839 1.098 1.00 96.75 141 ALA A C 1
ATOM 1048 O O . ALA A 1 141 ? 2.415 7.359 0.450 1.00 96.75 141 ALA A O 1
ATOM 1049 N N . ALA A 1 142 ? 0.904 7.187 2.105 1.00 97.81 142 ALA A N 1
ATOM 1050 C CA . ALA A 1 142 ? 1.360 5.895 2.606 1.00 97.81 142 ALA A CA 1
ATOM 1051 C C . ALA A 1 142 ? 1.376 4.813 1.511 1.00 97.81 142 ALA A C 1
ATOM 1053 O O . ALA A 1 142 ? 2.369 4.104 1.381 1.00 97.81 142 ALA A O 1
ATOM 1054 N N . LEU A 1 143 ? 0.352 4.738 0.648 1.00 96.94 143 LEU A N 1
ATOM 1055 C CA . LEU A 1 143 ? 0.377 3.822 -0.499 1.00 96.94 143 LEU A CA 1
ATOM 1056 C C . LEU A 1 143 ? 1.500 4.173 -1.488 1.00 96.94 143 LEU A C 1
ATOM 1058 O O . LEU A 1 143 ? 2.169 3.287 -2.007 1.00 96.94 143 LEU A O 1
ATOM 1062 N N . MET A 1 144 ? 1.725 5.457 -1.768 1.00 94.81 144 MET A N 1
ATOM 1063 C CA . MET A 1 144 ? 2.778 5.898 -2.690 1.00 94.81 144 MET A CA 1
ATOM 1064 C C . MET A 1 144 ? 4.194 5.765 -2.108 1.00 94.81 144 MET A C 1
ATOM 1066 O O . MET A 1 144 ? 5.162 5.751 -2.864 1.00 94.81 144 MET A O 1
ATOM 1070 N N . GLY A 1 145 ? 4.345 5.673 -0.793 1.00 95.69 145 GLY A N 1
ATOM 1071 C CA . GLY A 1 145 ? 5.629 5.409 -0.149 1.00 95.69 145 GLY A CA 1
ATOM 1072 C C . GLY A 1 145 ? 5.804 3.966 0.295 1.00 95.69 145 GLY A C 1
ATOM 1073 O O . GLY A 1 145 ? 6.784 3.695 0.971 1.00 95.69 145 GLY A O 1
ATOM 1074 N N . ALA A 1 146 ? 4.871 3.061 -0.018 1.00 97.06 146 ALA A N 1
ATOM 1075 C CA . ALA A 1 146 ? 4.944 1.683 0.448 1.00 97.06 146 ALA A CA 1
ATOM 1076 C C . ALA A 1 146 ? 6.148 0.957 -0.171 1.00 97.06 146 ALA A C 1
ATOM 1078 O O . ALA A 1 146 ? 6.326 0.938 -1.390 1.00 97.06 146 ALA A O 1
ATOM 1079 N N . GLU A 1 147 ? 6.947 0.345 0.695 1.00 96.25 147 GLU A N 1
ATOM 1080 C CA . GLU A 1 147 ? 8.185 -0.375 0.372 1.00 96.25 147 GLU A CA 1
ATOM 1081 C C . GLU A 1 147 ? 8.171 -1.797 0.936 1.00 96.25 147 GLU A C 1
ATOM 1083 O O . GLU A 1 147 ? 8.914 -2.665 0.478 1.00 96.25 147 GLU A O 1
ATOM 1088 N N . TRP A 1 148 ? 7.308 -2.045 1.921 1.00 96.50 148 TRP A N 1
ATOM 1089 C CA . TRP A 1 148 ? 7.191 -3.306 2.627 1.00 96.50 148 TRP A CA 1
ATOM 1090 C C . TRP A 1 148 ? 5.730 -3.717 2.775 1.00 96.50 148 TRP A C 1
ATOM 1092 O O . TRP A 1 148 ? 4.866 -2.874 3.006 1.00 96.50 148 TRP A O 1
ATOM 1102 N N . ALA A 1 149 ? 5.473 -5.019 2.686 1.00 96.88 149 ALA A N 1
ATOM 1103 C CA . ALA A 1 149 ? 4.209 -5.659 3.013 1.00 96.88 149 ALA A CA 1
ATOM 1104 C C . ALA A 1 149 ? 4.472 -6.837 3.959 1.00 96.88 149 ALA A C 1
ATOM 1106 O O . ALA A 1 149 ? 5.207 -7.764 3.619 1.00 96.88 149 ALA A O 1
ATOM 1107 N N . TYR A 1 150 ? 3.876 -6.816 5.150 1.00 97.19 150 TYR A N 1
ATOM 1108 C CA . TYR A 1 150 ? 4.042 -7.886 6.137 1.00 97.19 150 TYR A CA 1
ATOM 1109 C C . TYR A 1 150 ? 2.769 -8.138 6.936 1.00 97.19 150 TYR A C 1
ATOM 1111 O O . TYR A 1 150 ? 1.924 -7.256 7.083 1.00 97.19 150 TYR A O 1
ATOM 1119 N N . ARG A 1 151 ? 2.629 -9.359 7.461 1.00 96.81 151 ARG A N 1
ATOM 1120 C CA . ARG A 1 151 ? 1.543 -9.707 8.381 1.00 96.81 151 ARG A CA 1
ATOM 1121 C C . ARG A 1 151 ? 1.995 -9.594 9.824 1.00 96.81 151 ARG A C 1
ATOM 1123 O O . ARG A 1 151 ? 3.084 -10.059 10.163 1.00 96.81 151 ARG A O 1
ATOM 1130 N N . LEU A 1 152 ? 1.142 -9.013 10.659 1.00 96.38 152 LEU A N 1
ATOM 1131 C CA . LEU A 1 152 ? 1.301 -9.018 12.111 1.00 96.38 152 LEU A CA 1
ATOM 1132 C C . LEU A 1 152 ? 0.625 -10.256 12.736 1.00 96.38 152 LEU A C 1
ATOM 1134 O O . LEU A 1 152 ? -0.199 -10.904 12.082 1.00 96.38 152 LEU A O 1
ATOM 1138 N N . PRO A 1 153 ? 0.937 -10.599 14.004 1.00 96.06 153 PRO A N 1
ATOM 1139 C CA . PRO A 1 153 ? 0.336 -11.747 14.694 1.00 96.06 153 PRO A CA 1
ATOM 1140 C C . PRO A 1 153 ? -1.192 -11.693 14.840 1.00 96.06 153 PRO A C 1
ATOM 1142 O O . PRO A 1 153 ? -1.821 -12.729 15.033 1.00 96.06 153 PRO A O 1
ATOM 1145 N N . ASP A 1 154 ? -1.790 -10.504 14.742 1.00 95.69 154 ASP A N 1
ATOM 1146 C CA . ASP A 1 154 ? -3.244 -10.298 14.754 1.00 95.69 154 ASP A CA 1
ATOM 1147 C C . ASP A 1 154 ? -3.914 -10.580 13.393 1.00 95.69 154 ASP A C 1
ATOM 1149 O O . ASP A 1 154 ? -5.128 -10.444 13.254 1.00 95.69 154 ASP A O 1
ATOM 1153 N N . GLY A 1 155 ? -3.132 -10.981 12.385 1.00 94.56 155 GLY A N 1
ATOM 1154 C CA . GLY A 1 155 ? -3.598 -11.290 11.037 1.00 94.56 155 GLY A CA 1
ATOM 1155 C C . GLY A 1 155 ? -3.725 -10.075 10.116 1.00 94.56 155 GLY A C 1
ATOM 1156 O O . GLY A 1 155 ? -3.983 -10.265 8.921 1.00 94.56 155 GLY A O 1
ATOM 1157 N N . SER A 1 156 ? -3.506 -8.857 10.624 1.00 97.00 156 SER A N 1
ATOM 1158 C CA . SER A 1 156 ? -3.504 -7.649 9.800 1.00 97.00 156 SER A CA 1
ATOM 1159 C C . SER A 1 156 ? -2.367 -7.679 8.779 1.00 97.00 156 SER A C 1
ATOM 1161 O O . SER A 1 156 ? -1.284 -8.215 9.030 1.00 97.00 156 SER A O 1
ATOM 1163 N N . LEU A 1 157 ? -2.625 -7.112 7.603 1.00 97.88 157 LEU A N 1
ATOM 1164 C CA . LEU A 1 157 ? -1.60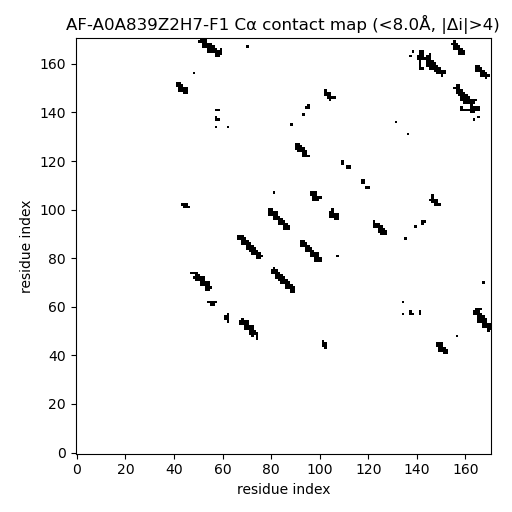8 -6.806 6.606 1.00 97.88 157 LEU A CA 1
ATOM 1165 C C . LEU A 1 157 ? -1.189 -5.348 6.794 1.00 97.88 157 LEU A C 1
ATOM 1167 O O . LEU A 1 157 ? -2.036 -4.459 6.828 1.00 97.88 157 LEU A O 1
ATOM 1171 N N . VAL A 1 158 ? 0.109 -5.097 6.899 1.00 98.12 158 VAL A N 1
ATOM 1172 C CA . VAL A 1 158 ? 0.668 -3.751 7.017 1.00 98.12 158 VAL A CA 1
ATOM 1173 C C . VAL A 1 158 ? 1.482 -3.440 5.774 1.00 98.12 158 VAL A C 1
ATOM 1175 O O . VAL A 1 158 ? 2.371 -4.210 5.408 1.00 98.12 158 VAL A O 1
ATOM 1178 N N . LEU A 1 159 ? 1.180 -2.304 5.145 1.00 97.81 159 LEU A N 1
ATOM 1179 C CA . LEU A 1 159 ? 2.039 -1.680 4.144 1.00 97.81 159 LEU A CA 1
ATOM 1180 C C . LEU A 1 159 ? 2.847 -0.590 4.849 1.00 97.81 159 LEU A C 1
ATOM 1182 O O . LEU A 1 159 ? 2.251 0.280 5.479 1.00 97.81 159 LEU A O 1
ATOM 1186 N N . ASP A 1 160 ? 4.172 -0.637 4.775 1.00 97.88 160 ASP A N 1
ATOM 1187 C CA . ASP A 1 160 ? 5.082 0.311 5.438 1.00 97.88 160 ASP A CA 1
ATOM 1188 C C . ASP A 1 160 ? 6.102 0.850 4.435 1.00 97.88 160 ASP A C 1
ATOM 1190 O O . ASP A 1 160 ? 6.514 0.145 3.513 1.00 97.88 160 ASP A O 1
ATOM 1194 N N . GLY A 1 161 ? 6.528 2.093 4.614 1.00 96.31 161 GLY A N 1
ATOM 1195 C CA . GLY A 1 161 ? 7.625 2.680 3.859 1.00 96.31 161 GLY A CA 1
ATOM 1196 C C . GLY A 1 161 ? 7.788 4.174 4.121 1.00 96.31 161 GLY A C 1
ATOM 1197 O O . GLY A 1 161 ? 7.342 4.699 5.144 1.00 96.31 161 GLY A O 1
ATOM 1198 N N . SER A 1 162 ? 8.462 4.867 3.207 1.00 95.19 162 SER A N 1
ATOM 1199 C CA . SER A 1 162 ? 8.958 6.239 3.396 1.00 95.19 162 SER A CA 1
ATOM 1200 C C . SER A 1 162 ? 7.891 7.301 3.686 1.00 95.19 162 SER A C 1
ATOM 1202 O O . SER A 1 162 ? 8.195 8.308 4.323 1.00 95.19 162 SER A O 1
ATOM 1204 N N . ALA A 1 163 ? 6.646 7.098 3.249 1.00 96.44 163 ALA A N 1
ATOM 1205 C CA . ALA A 1 163 ? 5.571 8.084 3.401 1.00 96.44 163 ALA A CA 1
ATOM 1206 C C . ALA A 1 163 ? 4.507 7.706 4.445 1.00 96.44 163 ALA A C 1
ATOM 1208 O O . ALA A 1 163 ? 3.517 8.428 4.593 1.00 96.44 163 ALA A O 1
ATOM 1209 N N . GLY A 1 164 ? 4.691 6.593 5.163 1.00 97.31 164 GLY A N 1
ATOM 1210 C CA . GLY A 1 164 ? 3.777 6.174 6.219 1.00 97.31 164 GLY A CA 1
ATOM 1211 C C . GLY A 1 164 ? 3.424 4.693 6.207 1.00 97.31 164 GLY A C 1
ATOM 1212 O O . GLY A 1 164 ? 4.010 3.896 5.477 1.00 97.31 164 GLY A O 1
ATOM 1213 N N . THR A 1 165 ? 2.431 4.341 7.023 1.00 98.12 165 THR A N 1
ATOM 1214 C CA . THR A 1 165 ? 1.906 2.978 7.136 1.00 98.12 165 THR A CA 1
ATOM 1215 C C . THR A 1 165 ? 0.418 2.906 6.822 1.00 98.12 165 THR A C 1
ATOM 1217 O O . THR A 1 165 ? -0.336 3.821 7.150 1.00 98.12 165 THR A O 1
ATOM 1220 N N . LEU A 1 166 ? -0.019 1.799 6.223 1.00 98.31 166 LEU A N 1
ATOM 1221 C CA . LEU A 1 166 ? -1.423 1.408 6.085 1.00 98.31 166 LEU A CA 1
ATOM 1222 C C . LEU A 1 166 ? -1.644 0.070 6.779 1.00 98.31 166 LEU A C 1
ATOM 1224 O O . LEU A 1 166 ? -0.916 -0.882 6.513 1.00 98.31 166 LEU A O 1
ATOM 1228 N N . THR A 1 167 ? -2.677 -0.017 7.612 1.00 98.44 167 THR A N 1
ATOM 1229 C CA . THR A 1 167 ? -3.091 -1.271 8.255 1.00 98.44 167 THR A CA 1
ATOM 1230 C C . THR A 1 167 ? -4.391 -1.759 7.632 1.00 98.44 167 THR A C 1
ATOM 1232 O O . THR A 1 167 ? -5.392 -1.036 7.603 1.00 98.44 167 THR A O 1
ATOM 1235 N N . LEU A 1 168 ? -4.378 -2.997 7.146 1.00 98.19 168 LEU A N 1
ATOM 1236 C CA . LEU A 1 168 ? -5.474 -3.641 6.439 1.00 98.19 168 LEU A CA 1
ATOM 1237 C C . LEU A 1 168 ? -5.933 -4.904 7.173 1.00 98.19 168 LEU A C 1
ATOM 1239 O O . LEU A 1 168 ? -5.115 -5.688 7.651 1.00 98.19 168 LEU A O 1
ATOM 1243 N N . PHE A 1 169 ? -7.242 -5.133 7.195 1.00 97.12 169 PHE A N 1
ATOM 1244 C CA . PHE A 1 169 ? -7.856 -6.362 7.703 1.00 97.12 169 PHE A CA 1
ATOM 1245 C C . PHE A 1 169 ? -8.664 -7.040 6.604 1.00 97.12 169 PHE A C 1
ATOM 1247 O O . PHE A 1 169 ? -9.225 -6.370 5.737 1.00 97.12 169 PHE A O 1
ATOM 1254 N N . THR A 1 170 ? -8.713 -8.368 6.625 1.00 93.56 170 THR A N 1
ATOM 1255 C CA . THR A 1 170 ? -9.570 -9.134 5.715 1.00 93.56 170 THR A CA 1
ATOM 1256 C C . THR A 1 170 ? -11.034 -8.797 5.998 1.00 93.56 170 THR A C 1
ATOM 1258 O O . THR A 1 170 ? -11.407 -8.670 7.167 1.00 93.56 170 THR A O 1
ATOM 1261 N N . GLN A 1 171 ? -11.839 -8.632 4.947 1.00 78.94 171 GLN A N 1
ATOM 1262 C CA . GLN A 1 171 ? -13.295 -8.498 5.082 1.00 78.94 171 GLN A CA 1
ATOM 1263 C C . GLN A 1 171 ? -13.982 -9.858 5.186 1.00 78.94 171 GLN A C 1
ATOM 1265 O O . GLN A 1 171 ? -13.435 -10.835 4.626 1.00 78.94 171 GLN A O 1
#

pLDDT: mean 83.6, std 15.82, range [46.72, 98.44]

Nearest PDB structures (foldseek):
  4nkb-assembly1_B-2  TM=2.252E-01  e=1.403E+00  Caenorhabditis elegans
  2o62-assembly1_A  TM=3.601E-01  e=5.517E+00  Nostoc punctiforme PCC 73102
  4jbw-assembly1_F  TM=2.623E-01  e=2.782E+00  Escherichia coli K-12
  2o62-assembly2_B  TM=3.243E-01  e=5.517E+00  Nostoc punctiforme PCC 73102

Mean predicted aligned error: 11.3 Å

Organism: NCBI:txid515949

Radius of gyration: 25.36 Å; Cα contacts (8 Å, |Δi|>4): 282; chains: 1; bounding box: 72×33×76 Å

Solvent-accessible surface area (backbone atoms only — not comparable to full-atom values): 10447 Å² total; per-residue (Å²): 136,89,83,88,84,86,87,79,89,79,79,88,77,85,74,84,83,80,87,74,88,72,85,73,78,77,67,73,76,75,75,72,78,77,85,76,78,81,75,64,91,70,55,38,66,46,96,70,76,59,47,62,29,33,50,50,27,41,68,93,36,71,67,88,57,104,60,78,35,36,34,42,30,48,61,46,92,51,96,66,21,43,30,40,41,35,41,36,49,87,67,33,35,45,41,51,53,22,36,43,56,74,39,38,34,41,80,43,78,63,71,80,36,94,85,76,60,89,56,75,78,65,64,62,64,55,64,54,104,64,83,78,50,75,69,54,49,48,45,51,38,9,63,76,24,38,38,31,41,34,27,43,88,87,66,32,40,35,36,33,41,88,49,33,30,38,36,30,35,80,112

Foldseek 3Di:
DDDDDDDDDDDDDDDDDPPPDDPPPPVPPPPPPPDDDDDDPQWFFDPDDADKKWFQDWQPDGDPDPDTKIKGWDWCPDPQTWIKIWIDDPQWIWIFIFRDDRFFTHGDDDDQDPPRDDDPDDTDIDDDPDDDDPRRVRVNQLNVFFTTWTAHPVRWIWGGGDSTIITIDHD

Sequence (171 aa):
MRLAFLGALSLAGCQPAESGADNAVDRAEEELPPEVKPLPIGATAPADI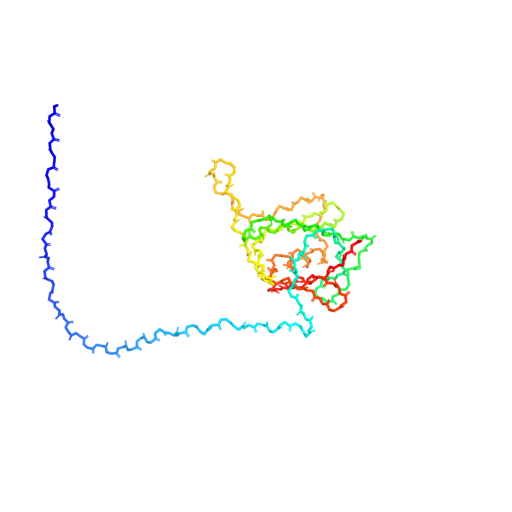GGAWRVAGVNGKEIALDWGVSAEIETGREAARLTRIRVQSQCIWFERTFLHDGMRLLPAPPPPPPGGEESATRPIVTMCARGLLPQEEAMKAALMGAEWAYRLPDGSLVLDGSAGTLTLFTQ